Protein AF-A0A945I365-F1 (afdb_monomer)

Nearest PDB structures (foldseek):
  6ssy-assembly2_B  TM=8.162E-01  e=2.177E-03  Escherichia coli K-12
  5me4-assembly1_A  TM=5.485E-01  e=1.361E-02  Stutzerimonas stutzeri
  6ght-assembly1_A  TM=5.452E-01  e=3.401E-02  Stutzerimonas stutzeri
  6kmu-assembly1_A  TM=4.279E-01  e=5.675E-01  Mus musculus
  3r5j-assembly1_A  TM=4.752E-01  e=9.580E-01  Homo sapiens

Structure (mmCIF, N/CA/C/O backbone):
data_AF-A0A945I365-F1
#
_entry.id   AF-A0A945I365-F1
#
loop_
_atom_site.group_PDB
_atom_site.id
_atom_site.type_symbol
_atom_site.label_atom_id
_atom_site.label_alt_id
_atom_site.label_comp_id
_atom_site.label_asym_id
_atom_site.label_entity_id
_atom_site.label_seq_id
_atom_site.pdbx_PDB_ins_code
_atom_site.Cartn_x
_atom_site.Cartn_y
_atom_site.Cartn_z
_atom_site.occupancy
_atom_site.B_iso_or_equiv
_atom_site.auth_seq_id
_atom_site.auth_comp_id
_atom_site.auth_asym_id
_atom_site.auth_atom_id
_atom_site.pdbx_PDB_model_num
ATOM 1 N N . MET A 1 1 ? 28.090 -5.995 -25.256 1.00 60.69 1 MET A N 1
ATOM 2 C CA . MET A 1 1 ? 27.208 -5.216 -24.363 1.00 60.69 1 MET A CA 1
ATOM 3 C C . MET A 1 1 ? 25.932 -6.023 -24.204 1.00 60.69 1 MET A C 1
ATOM 5 O O . MET A 1 1 ? 25.310 -6.316 -25.219 1.00 60.69 1 MET A O 1
ATOM 9 N N . VAL A 1 2 ? 25.611 -6.494 -22.998 1.00 71.69 2 VAL A N 1
ATOM 10 C CA . VAL A 1 2 ? 24.344 -7.204 -22.760 1.00 71.69 2 VAL A CA 1
ATOM 11 C C . VAL A 1 2 ? 23.233 -6.158 -22.825 1.00 71.69 2 VAL A C 1
ATOM 13 O O . VAL A 1 2 ? 23.337 -5.110 -22.190 1.00 71.69 2 VAL A O 1
ATOM 16 N N . ARG A 1 3 ? 22.219 -6.386 -23.663 1.00 84.31 3 ARG A N 1
ATOM 17 C CA . ARG A 1 3 ? 21.074 -5.480 -23.790 1.00 84.31 3 ARG A CA 1
ATOM 18 C C . ARG A 1 3 ? 20.244 -5.587 -22.511 1.00 84.31 3 ARG A C 1
ATOM 20 O O . ARG A 1 3 ? 19.659 -6.640 -22.281 1.00 84.31 3 ARG A O 1
ATOM 27 N N . LYS A 1 4 ? 20.201 -4.518 -21.713 1.00 92.69 4 LYS A N 1
ATOM 28 C CA . LYS A 1 4 ? 19.318 -4.440 -20.545 1.00 92.69 4 LYS A CA 1
ATOM 29 C C . LYS A 1 4 ? 17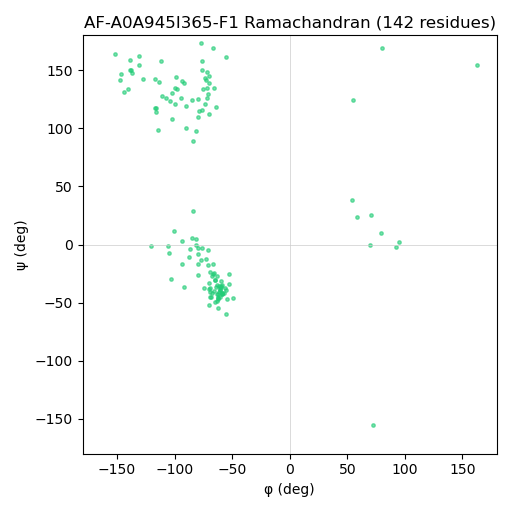.863 -4.237 -20.993 1.00 92.69 4 LYS A C 1
ATOM 31 O O . LYS A 1 4 ? 17.615 -3.559 -21.995 1.00 92.69 4 LYS A O 1
ATOM 36 N N . LEU A 1 5 ? 16.915 -4.849 -20.290 1.00 96.62 5 LEU A N 1
ATOM 37 C CA . LEU A 1 5 ? 15.480 -4.673 -20.510 1.00 96.62 5 LEU A CA 1
ATOM 38 C C . LEU A 1 5 ? 14.977 -3.506 -19.638 1.00 96.62 5 LEU A C 1
ATOM 40 O O . LEU A 1 5 ? 15.078 -3.605 -18.414 1.00 96.62 5 LEU A O 1
ATOM 44 N N . PRO A 1 6 ? 14.434 -2.424 -20.225 1.00 96.62 6 PRO A N 1
ATOM 45 C CA . PRO A 1 6 ? 13.868 -1.330 -19.445 1.00 96.62 6 PRO A CA 1
ATOM 46 C C . PRO A 1 6 ? 12.572 -1.760 -18.753 1.00 96.62 6 PRO A C 1
ATOM 48 O O . PRO A 1 6 ? 11.732 -2.426 -19.363 1.00 96.62 6 PRO A O 1
ATOM 51 N N . ILE A 1 7 ? 12.400 -1.347 -17.499 1.00 95.81 7 ILE A N 1
ATOM 52 C CA . ILE A 1 7 ? 11.188 -1.573 -16.710 1.00 95.81 7 ILE A CA 1
ATOM 53 C C . ILE A 1 7 ? 10.899 -0.362 -15.809 1.00 95.81 7 ILE A C 1
ATOM 55 O O . ILE A 1 7 ? 11.773 0.158 -15.112 1.00 95.81 7 ILE A O 1
ATOM 59 N N . ARG A 1 8 ? 9.653 0.109 -15.826 1.00 95.50 8 ARG A N 1
ATOM 60 C CA . ARG A 1 8 ? 9.165 1.239 -15.028 1.00 95.50 8 ARG A CA 1
ATOM 61 C C . ARG A 1 8 ? 8.422 0.702 -13.815 1.00 95.50 8 ARG A C 1
ATOM 63 O O . ARG A 1 8 ? 7.427 -0.009 -13.970 1.00 95.50 8 ARG A O 1
ATOM 70 N N . LEU A 1 9 ? 8.878 1.058 -12.621 1.00 92.69 9 LEU A N 1
ATOM 71 C CA . LEU A 1 9 ? 8.243 0.673 -11.367 1.00 92.69 9 LEU A CA 1
ATOM 72 C C . LEU A 1 9 ? 7.656 1.878 -10.638 1.00 92.69 9 LEU A C 1
ATOM 74 O O . LEU A 1 9 ? 8.287 2.930 -10.568 1.00 92.69 9 LEU A O 1
ATOM 78 N N . ALA A 1 10 ? 6.475 1.712 -10.041 1.00 90.88 10 ALA A N 1
ATOM 79 C CA . ALA A 1 10 ? 5.943 2.683 -9.086 1.00 90.88 10 ALA A CA 1
A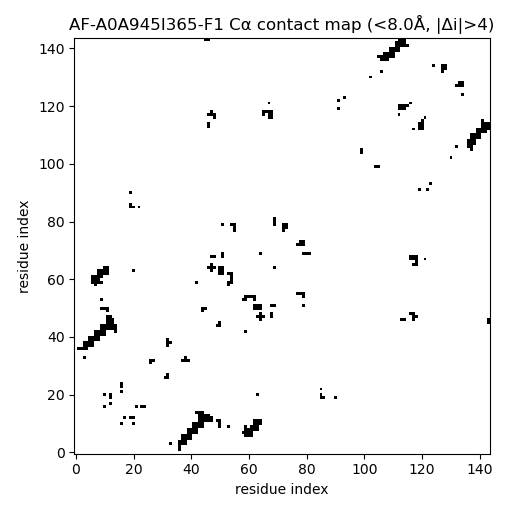TOM 80 C C . ALA A 1 10 ? 6.160 2.248 -7.629 1.00 90.88 10 ALA A C 1
ATOM 82 O O . ALA A 1 10 ? 5.868 1.104 -7.265 1.00 90.88 10 ALA A O 1
ATOM 83 N N . ALA A 1 11 ? 6.620 3.187 -6.797 1.00 84.12 11 ALA A N 1
ATOM 84 C CA . ALA A 1 11 ? 6.780 3.018 -5.353 1.00 84.12 11 ALA A CA 1
ATOM 85 C C . ALA A 1 11 ? 5.627 3.706 -4.606 1.00 84.12 11 ALA A C 1
ATOM 87 O O . ALA A 1 11 ? 5.568 4.937 -4.544 1.00 84.12 11 ALA A O 1
ATOM 88 N N . GLY A 1 12 ? 4.717 2.906 -4.038 1.00 74.56 12 GLY A N 1
ATOM 89 C CA . GLY A 1 12 ? 3.545 3.387 -3.293 1.00 74.56 12 GLY A CA 1
ATOM 90 C C . GLY A 1 12 ? 3.872 4.113 -1.985 1.00 74.56 12 GLY A C 1
ATOM 91 O O . GLY A 1 12 ? 3.031 4.832 -1.456 1.00 74.56 12 GLY A O 1
ATOM 92 N N . SER A 1 13 ? 5.088 3.965 -1.460 1.00 70.62 13 SER A N 1
ATOM 93 C CA . SER A 1 13 ? 5.567 4.688 -0.277 1.00 70.62 13 SER A CA 1
ATOM 94 C C . SER A 1 13 ? 6.069 6.109 -0.571 1.00 70.62 13 SER A C 1
ATOM 96 O O . SER A 1 13 ? 6.677 6.736 0.297 1.00 70.62 13 SER A O 1
ATOM 98 N N . GLY A 1 14 ? 5.943 6.592 -1.810 1.00 68.69 14 GLY A N 1
ATOM 99 C CA . GLY A 1 14 ? 6.584 7.831 -2.243 1.00 68.69 14 GLY A CA 1
ATOM 100 C C . GLY A 1 14 ? 8.111 7.697 -2.414 1.00 68.69 14 GLY A C 1
ATOM 101 O O . GLY A 1 14 ? 8.609 6.602 -2.679 1.00 68.69 14 GLY A O 1
ATOM 102 N N . PRO A 1 15 ? 8.879 8.799 -2.302 1.00 63.22 15 PRO A N 1
ATOM 103 C CA . PRO A 1 15 ? 10.254 8.881 -2.811 1.00 63.22 15 PRO A CA 1
ATOM 104 C C . PRO A 1 15 ? 11.308 8.098 -2.017 1.00 63.22 15 PRO A C 1
ATOM 106 O O . PRO A 1 15 ? 12.432 7.968 -2.493 1.00 63.22 15 PRO A O 1
ATOM 109 N N . THR A 1 16 ? 10.998 7.609 -0.815 1.00 54.53 16 THR A N 1
ATOM 110 C CA . THR A 1 16 ? 12.020 7.080 0.107 1.00 54.53 16 THR A CA 1
ATOM 111 C C . THR A 1 16 ? 12.066 5.562 0.242 1.00 54.53 16 THR A C 1
ATOM 113 O O . THR A 1 16 ? 12.945 5.091 0.953 1.00 54.53 16 THR A O 1
ATOM 116 N N . PHE A 1 17 ? 11.190 4.809 -0.436 1.00 63.59 17 PHE A N 1
ATOM 117 C CA . PHE A 1 17 ? 10.901 3.395 -0.136 1.00 63.59 17 PHE A CA 1
ATOM 118 C C . PHE A 1 17 ? 10.468 3.179 1.329 1.00 63.59 17 PHE A C 1
ATOM 120 O O . PHE A 1 17 ? 11.138 3.574 2.283 1.00 63.59 17 PHE A O 1
ATOM 127 N N . GLY A 1 18 ? 9.305 2.570 1.544 1.00 68.44 18 GLY A N 1
ATOM 128 C CA . GLY A 1 18 ? 8.826 2.245 2.886 1.00 68.44 18 GLY A CA 1
ATOM 129 C C . GLY A 1 18 ? 9.527 1.012 3.460 1.00 68.44 18 GLY A C 1
ATOM 130 O O . GLY A 1 18 ? 10.225 0.289 2.753 1.00 68.44 18 GLY A O 1
ATOM 131 N N . VAL A 1 19 ? 9.262 0.702 4.736 1.00 69.25 19 VAL A N 1
ATOM 132 C CA . VAL A 1 19 ? 9.605 -0.614 5.333 1.00 69.25 19 VAL A CA 1
ATOM 133 C C . VAL A 1 19 ? 9.054 -1.765 4.479 1.00 69.25 19 VAL A C 1
ATOM 135 O O . VAL A 1 19 ? 9.682 -2.808 4.322 1.00 69.25 19 VAL A O 1
ATOM 138 N N . ASP A 1 20 ? 7.899 -1.519 3.882 1.00 73.19 20 ASP A N 1
ATOM 139 C CA . ASP A 1 20 ? 7.168 -2.390 2.975 1.00 73.19 20 ASP A CA 1
ATOM 140 C C . ASP A 1 20 ? 7.878 -2.640 1.625 1.00 73.19 20 ASP A C 1
ATOM 142 O O . ASP A 1 20 ? 7.709 -3.699 1.020 1.00 73.19 20 ASP A O 1
ATOM 146 N N . ASP A 1 21 ? 8.735 -1.714 1.186 1.00 78.69 21 ASP A N 1
ATOM 147 C CA . ASP A 1 21 ? 9.480 -1.778 -0.077 1.00 78.69 21 ASP A CA 1
ATOM 148 C C . ASP A 1 21 ? 10.935 -2.234 0.111 1.00 78.69 21 ASP A C 1
ATOM 150 O O . ASP A 1 21 ? 11.750 -2.139 -0.810 1.00 78.69 21 ASP A O 1
ATOM 154 N N . LEU A 1 22 ? 11.299 -2.734 1.297 1.00 82.19 22 LEU A N 1
ATOM 155 C CA . LEU A 1 22 ? 12.698 -2.971 1.658 1.00 82.19 22 LEU A CA 1
ATOM 156 C C . LEU A 1 22 ? 13.431 -3.888 0.670 1.00 82.19 22 LEU A C 1
ATOM 158 O O . LEU A 1 22 ? 14.598 -3.647 0.372 1.00 82.19 22 LEU A O 1
ATOM 162 N N . ALA A 1 23 ? 12.770 -4.913 0.124 1.00 86.19 23 ALA A N 1
ATOM 163 C CA . ALA A 1 23 ? 13.403 -5.783 -0.869 1.00 86.19 23 ALA A CA 1
ATOM 164 C C . ALA A 1 23 ? 13.632 -5.076 -2.222 1.00 86.19 23 ALA A C 1
ATOM 166 O O . ALA A 1 23 ? 14.659 -5.309 -2.854 1.00 86.19 23 ALA A O 1
ATOM 167 N N . CYS A 1 24 ? 12.753 -4.154 -2.631 1.00 88.06 24 CYS A N 1
ATOM 168 C CA . CYS A 1 24 ? 12.951 -3.314 -3.818 1.00 88.06 24 CYS A CA 1
ATOM 169 C C . CYS A 1 24 ? 14.082 -2.299 -3.605 1.00 88.06 24 CYS A C 1
ATOM 171 O O . CYS A 1 24 ? 14.920 -2.099 -4.490 1.00 88.06 24 CYS A O 1
ATOM 173 N N . ALA A 1 25 ? 14.143 -1.700 -2.414 1.00 87.62 25 ALA A N 1
ATOM 174 C CA . ALA A 1 25 ? 15.228 -0.810 -2.021 1.00 87.62 25 ALA A CA 1
ATOM 175 C C . ALA A 1 25 ? 16.573 -1.553 -1.997 1.00 87.62 25 ALA A C 1
ATOM 177 O O . ALA A 1 25 ? 17.549 -1.079 -2.576 1.00 87.62 25 ALA A O 1
ATOM 178 N N . ALA A 1 26 ? 16.615 -2.749 -1.402 1.00 90.00 26 ALA A N 1
ATOM 179 C CA . ALA A 1 26 ? 17.807 -3.590 -1.356 1.00 90.00 26 ALA A CA 1
ATOM 180 C C . ALA A 1 26 ? 18.264 -4.015 -2.757 1.00 90.00 26 ALA A C 1
ATOM 182 O O . ALA A 1 26 ? 19.438 -3.855 -3.069 1.00 90.00 26 ALA A O 1
ATOM 183 N N . ALA A 1 27 ? 17.355 -4.478 -3.622 1.00 92.06 27 ALA A N 1
ATOM 184 C CA . ALA A 1 27 ? 17.685 -4.844 -5.001 1.00 92.06 27 ALA A CA 1
ATOM 185 C C . ALA A 1 27 ? 18.256 -3.659 -5.798 1.00 92.06 27 ALA A C 1
ATOM 187 O O . ALA A 1 27 ? 19.189 -3.828 -6.581 1.00 92.06 27 ALA A O 1
ATOM 188 N N . THR A 1 28 ? 17.739 -2.451 -5.550 1.00 90.75 28 THR A N 1
ATOM 189 C CA . THR A 1 28 ? 18.247 -1.212 -6.156 1.00 90.75 28 THR A CA 1
ATOM 190 C C . THR A 1 28 ? 19.633 -0.854 -5.624 1.00 90.75 28 THR A C 1
ATOM 192 O O . THR A 1 28 ? 20.523 -0.531 -6.402 1.00 90.75 28 THR A O 1
ATOM 195 N N . HIS A 1 29 ? 19.842 -0.942 -4.310 1.00 92.06 29 HIS A N 1
ATOM 196 C CA . HIS A 1 29 ? 21.112 -0.595 -3.674 1.00 92.06 29 HIS A CA 1
ATOM 197 C C . HIS A 1 29 ? 22.239 -1.592 -3.984 1.00 92.06 29 HIS A C 1
ATOM 199 O O . HIS A 1 29 ? 23.384 -1.190 -4.162 1.00 92.06 29 HIS A O 1
ATOM 205 N N . LEU A 1 30 ? 21.917 -2.885 -4.038 1.00 96.06 30 LEU A N 1
ATOM 206 C CA . LEU A 1 30 ? 22.882 -3.971 -4.222 1.00 96.06 30 LEU A CA 1
ATOM 207 C C . LEU A 1 30 ? 23.181 -4.278 -5.696 1.00 96.06 30 LEU A C 1
ATOM 209 O O . LEU A 1 30 ? 24.029 -5.121 -5.963 1.00 96.06 30 LEU A O 1
ATOM 213 N N . GLY A 1 31 ? 22.502 -3.622 -6.643 1.00 95.69 31 GLY A N 1
ATOM 214 C CA . GLY A 1 31 ? 22.703 -3.846 -8.079 1.00 95.69 31 GLY A CA 1
ATOM 215 C C . GLY A 1 31 ? 22.008 -5.092 -8.639 1.00 95.69 31 GLY A C 1
ATOM 216 O O . GLY A 1 31 ? 22.216 -5.424 -9.802 1.00 95.69 31 GLY A O 1
ATOM 217 N N . CYS A 1 32 ? 21.130 -5.746 -7.868 1.00 96.38 32 CYS A N 1
ATOM 218 C CA . CYS A 1 32 ? 20.486 -7.000 -8.272 1.00 96.38 32 CYS A CA 1
ATOM 219 C C . CYS A 1 32 ? 19.666 -6.869 -9.565 1.00 96.38 32 CYS A C 1
ATOM 221 O O . CYS A 1 32 ? 19.570 -7.819 -10.332 1.00 96.38 32 CYS A O 1
ATOM 223 N N . TRP A 1 33 ? 19.082 -5.697 -9.835 1.00 94.88 33 TRP A N 1
ATOM 224 C CA . TRP A 1 33 ? 18.390 -5.459 -11.105 1.00 94.88 33 TRP A CA 1
ATOM 225 C C . TRP A 1 33 ? 19.341 -5.553 -12.297 1.00 94.88 33 TRP A C 1
ATOM 227 O O . TRP A 1 33 ? 19.003 -6.158 -13.310 1.00 94.88 33 TRP A O 1
ATOM 237 N N . GLU A 1 34 ? 20.538 -4.980 -12.170 1.00 94.75 34 GLU A N 1
ATOM 238 C CA . GLU A 1 34 ? 21.528 -4.988 -13.242 1.00 94.75 34 GLU A CA 1
ATOM 239 C C . GLU A 1 34 ? 22.096 -6.384 -13.487 1.00 94.75 34 GLU A C 1
ATOM 241 O O . GLU A 1 34 ? 22.298 -6.748 -14.648 1.00 94.75 34 GLU A O 1
ATOM 246 N N . ASP A 1 35 ? 22.299 -7.160 -12.418 1.00 96.19 35 ASP A N 1
ATOM 247 C CA . ASP A 1 35 ? 22.740 -8.559 -12.484 1.00 96.19 35 ASP A CA 1
ATOM 248 C C . ASP A 1 35 ? 21.746 -9.431 -13.269 1.00 96.19 35 ASP A C 1
ATOM 250 O O . ASP A 1 35 ? 22.150 -10.300 -14.042 1.00 96.19 35 ASP A O 1
ATOM 254 N N . GLU A 1 36 ? 20.448 -9.137 -13.151 1.00 95.50 36 GLU A N 1
ATOM 255 C CA . GLU A 1 36 ? 19.364 -9.778 -13.911 1.00 95.50 36 GLU A CA 1
ATOM 256 C C . GLU A 1 36 ? 19.131 -9.139 -15.297 1.00 95.50 36 GLU A C 1
ATOM 258 O O . GLU A 1 36 ? 18.193 -9.489 -16.018 1.00 95.50 36 GLU A O 1
ATOM 263 N N . GLY A 1 37 ? 19.973 -8.185 -15.706 1.00 96.62 37 GLY A N 1
ATOM 264 C CA . GLY A 1 37 ? 19.869 -7.512 -17.000 1.00 96.62 37 GLY A CA 1
ATOM 265 C C . GLY A 1 37 ? 18.677 -6.557 -17.115 1.00 96.62 37 GLY A C 1
ATOM 266 O O . GLY A 1 37 ? 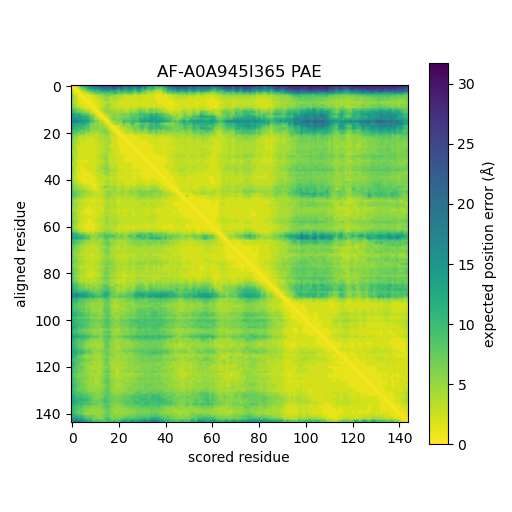18.208 -6.303 -18.226 1.00 96.62 37 GLY A O 1
ATOM 267 N N . LEU A 1 38 ? 18.184 -6.015 -16.003 1.00 96.31 38 LEU A N 1
ATOM 268 C CA . LEU A 1 38 ? 17.094 -5.042 -15.952 1.00 96.31 38 LEU A CA 1
ATOM 269 C C . LEU A 1 38 ? 17.633 -3.611 -15.807 1.00 96.31 38 LEU A C 1
ATOM 271 O O . LEU A 1 38 ? 18.634 -3.360 -15.136 1.00 96.31 38 LEU A O 1
ATOM 275 N N . ASP A 1 39 ? 16.950 -2.667 -16.448 1.00 95.81 39 ASP A N 1
ATOM 276 C CA . ASP A 1 39 ? 17.163 -1.226 -16.308 1.00 95.81 39 ASP A CA 1
ATOM 277 C C . ASP A 1 39 ? 15.910 -0.603 -15.679 1.00 95.81 39 ASP A C 1
ATOM 279 O O . ASP A 1 39 ? 14.883 -0.418 -16.337 1.00 95.81 39 ASP A O 1
ATOM 283 N N . VAL A 1 40 ? 15.968 -0.386 -14.365 1.00 94.94 40 VAL A N 1
ATOM 284 C CA . VAL A 1 40 ? 14.814 -0.014 -13.542 1.00 94.94 40 VAL A CA 1
ATOM 285 C C . VAL A 1 40 ? 14.718 1.500 -13.390 1.00 94.94 40 VAL A C 1
ATOM 287 O O . VAL A 1 40 ? 15.631 2.142 -12.876 1.00 94.94 40 VAL A O 1
ATOM 290 N N . THR A 1 41 ? 13.558 2.063 -13.729 1.00 94.31 41 THR A N 1
ATOM 291 C CA . THR A 1 41 ? 13.201 3.451 -13.399 1.00 94.31 41 THR A CA 1
ATOM 292 C C . THR A 1 41 ? 12.085 3.482 -12.361 1.00 94.31 41 THR A C 1
ATOM 294 O O . THR A 1 41 ? 11.034 2.879 -12.570 1.00 94.31 41 THR A O 1
ATOM 297 N N . TRP A 1 42 ? 12.283 4.222 -11.269 1.00 91.00 42 TRP A N 1
ATOM 298 C CA . TRP A 1 42 ? 11.293 4.371 -10.200 1.00 91.00 42 TRP A CA 1
ATOM 299 C C . TRP A 1 42 ? 10.476 5.658 -10.339 1.00 91.00 42 TRP A C 1
ATOM 301 O O . TRP A 1 42 ? 11.027 6.740 -10.527 1.00 91.00 42 TRP A O 1
ATOM 311 N N . THR A 1 43 ? 9.158 5.543 -10.195 1.00 91.25 43 THR A N 1
ATOM 312 C CA . THR A 1 43 ? 8.206 6.659 -10.136 1.00 91.25 43 THR A CA 1
ATOM 313 C C . THR A 1 43 ? 7.535 6.680 -8.759 1.00 91.25 43 THR A C 1
ATOM 315 O O . THR A 1 43 ? 6.861 5.713 -8.395 1.00 91.25 43 THR A O 1
ATOM 318 N N . PRO A 1 44 ? 7.705 7.741 -7.955 1.00 87.12 44 PRO A N 1
ATOM 319 C CA . PRO A 1 44 ? 7.026 7.845 -6.670 1.00 87.12 44 PRO A CA 1
ATOM 320 C C . PRO A 1 44 ? 5.536 8.125 -6.883 1.00 87.12 44 PRO A C 1
ATOM 322 O O . PRO A 1 44 ? 5.168 8.997 -7.670 1.00 87.12 44 PRO A O 1
ATOM 325 N N . VAL A 1 45 ? 4.680 7.414 -6.152 1.00 86.00 45 VAL A N 1
ATOM 326 C CA . VAL A 1 45 ? 3.222 7.601 -6.179 1.00 86.00 45 VAL A CA 1
ATOM 327 C C . VAL A 1 45 ? 2.656 7.553 -4.753 1.00 86.00 45 VAL A C 1
ATOM 329 O O . VAL A 1 45 ? 3.205 6.843 -3.908 1.00 86.00 45 VAL A O 1
ATOM 332 N N . PRO A 1 46 ? 1.583 8.306 -4.449 1.00 80.38 46 PRO A N 1
ATOM 333 C CA . PRO A 1 46 ? 1.011 8.351 -3.107 1.00 80.38 46 PRO A CA 1
ATOM 334 C C . PRO A 1 46 ? 0.094 7.144 -2.858 1.00 80.38 46 PRO A C 1
ATOM 336 O O . PRO A 1 46 ? -1.074 7.123 -3.243 1.00 80.38 46 PRO A O 1
ATOM 339 N N . GLY A 1 47 ? 0.625 6.119 -2.197 1.00 79.25 47 GLY A N 1
ATOM 340 C CA . GLY A 1 47 ? -0.138 4.960 -1.747 1.00 79.25 47 GLY A CA 1
ATOM 341 C C . GLY A 1 47 ? -0.412 3.907 -2.826 1.00 79.25 47 GLY A C 1
ATOM 342 O O . GLY A 1 47 ? -0.204 4.090 -4.026 1.00 79.25 47 GLY A O 1
ATOM 343 N N . GLY A 1 48 ? -0.909 2.750 -2.376 1.00 81.19 48 GLY A N 1
ATOM 344 C CA . GLY A 1 48 ? -1.106 1.576 -3.234 1.00 81.19 48 GLY A CA 1
ATOM 345 C C . GLY A 1 48 ? -2.225 1.708 -4.275 1.00 81.19 48 GLY A C 1
ATOM 346 O O . GLY A 1 48 ? -2.184 1.013 -5.286 1.00 81.19 48 GLY A O 1
ATOM 347 N N . VAL A 1 49 ? -3.216 2.583 -4.059 1.00 85.44 49 VAL A N 1
ATOM 348 C CA . VAL A 1 49 ? -4.298 2.814 -5.036 1.00 85.44 49 VAL A CA 1
ATOM 349 C C . VAL A 1 49 ? -3.754 3.546 -6.263 1.00 85.44 49 VAL A C 1
ATOM 351 O O . VAL A 1 49 ? -3.897 3.039 -7.374 1.00 85.44 49 VAL A O 1
ATOM 354 N N . ALA A 1 50 ? -3.056 4.669 -6.059 1.00 88.19 50 ALA A N 1
ATOM 355 C CA . ALA A 1 50 ? -2.418 5.422 -7.139 1.00 88.19 50 ALA A CA 1
ATOM 356 C C . ALA A 1 50 ? -1.371 4.575 -7.881 1.00 88.19 50 ALA A C 1
ATOM 358 O O .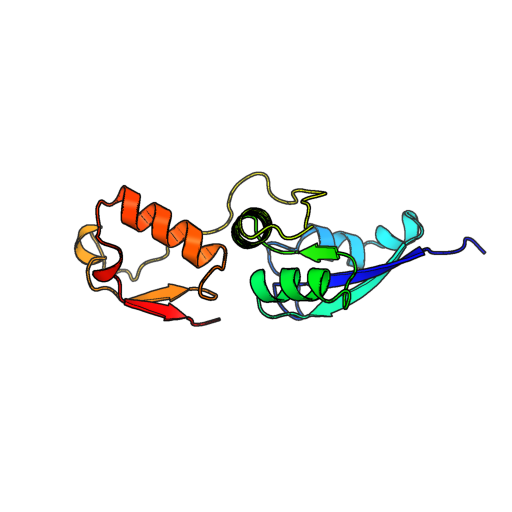 ALA A 1 50 ? -1.277 4.618 -9.105 1.00 88.19 50 ALA A O 1
ATOM 359 N N . ALA A 1 51 ? -0.633 3.732 -7.153 1.00 88.25 51 ALA A N 1
ATOM 360 C CA . ALA A 1 51 ? 0.325 2.801 -7.740 1.00 88.25 51 ALA A CA 1
ATOM 361 C C . ALA A 1 51 ? -0.317 1.796 -8.707 1.00 88.25 51 ALA A C 1
ATOM 363 O O . ALA A 1 51 ? 0.256 1.484 -9.751 1.00 88.25 51 ALA A O 1
ATOM 364 N N . MET A 1 52 ? -1.508 1.289 -8.390 1.00 89.00 52 MET A N 1
ATOM 365 C CA . MET A 1 52 ? -2.241 0.386 -9.282 1.00 89.00 52 MET A CA 1
ATOM 366 C C . MET A 1 52 ? -2.869 1.123 -10.465 1.00 89.00 52 MET A C 1
ATOM 368 O O . MET A 1 52 ? -2.837 0.609 -11.581 1.00 89.00 52 MET A O 1
ATOM 372 N N . GLN A 1 53 ? -3.382 2.337 -10.250 1.00 91.06 53 GLN A N 1
ATOM 373 C CA . GLN A 1 53 ? -3.881 3.187 -11.337 1.00 91.06 53 GLN A CA 1
ATOM 374 C C . GLN A 1 53 ? -2.784 3.473 -12.365 1.00 91.06 53 GLN A C 1
ATOM 376 O O . GLN A 1 53 ? -3.020 3.313 -13.556 1.00 91.06 53 GLN A O 1
ATOM 381 N N . ALA A 1 54 ? -1.557 3.753 -11.918 1.00 93.12 54 ALA A N 1
ATOM 382 C CA . ALA A 1 54 ? -0.420 3.968 -12.809 1.00 93.12 54 ALA A CA 1
ATOM 383 C C . ALA A 1 54 ? -0.118 2.752 -13.718 1.00 93.12 54 ALA A C 1
ATOM 385 O O . ALA A 1 54 ? 0.256 2.918 -14.880 1.00 93.12 54 ALA A O 1
ATOM 38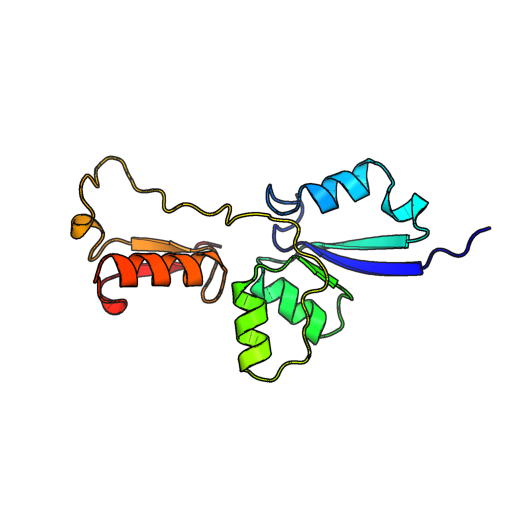6 N N . VAL A 1 55 ? -0.318 1.524 -13.220 1.00 93.94 55 VAL A N 1
ATOM 387 C CA . VAL A 1 55 ? -0.195 0.300 -14.039 1.00 93.94 55 VAL A CA 1
ATOM 388 C C . VAL A 1 55 ? -1.323 0.222 -15.069 1.00 93.94 55 VAL A C 1
ATOM 390 O O . VAL A 1 55 ? -1.070 -0.058 -16.238 1.00 93.94 55 VAL A O 1
ATOM 393 N N . LEU A 1 56 ? -2.565 0.489 -14.658 1.00 93.94 56 LEU A N 1
ATOM 394 C CA . LEU A 1 56 ? -3.733 0.464 -15.549 1.00 93.94 56 LEU A CA 1
ATOM 395 C C . LEU A 1 56 ? -3.656 1.523 -16.654 1.00 93.94 56 LEU A C 1
ATOM 397 O O . LEU A 1 56 ? -4.027 1.262 -17.796 1.00 93.94 56 LEU A O 1
ATOM 401 N N . GLU A 1 57 ? -3.115 2.692 -16.331 1.00 95.31 57 GLU A N 1
ATOM 402 C CA . GLU A 1 57 ? -2.857 3.792 -17.263 1.00 95.31 57 GLU A CA 1
ATOM 403 C C . GLU A 1 57 ? -1.626 3.550 -18.148 1.00 95.31 57 GLU A C 1
ATOM 405 O O . GLU A 1 57 ? -1.319 4.367 -19.018 1.00 95.31 57 GLU A O 1
ATOM 410 N N . ASN A 1 58 ? -0.912 2.435 -17.945 1.00 94.94 58 ASN A N 1
ATOM 411 C CA . ASN A 1 58 ? 0.321 2.081 -18.647 1.00 94.94 58 ASN A CA 1
ATOM 412 C C . ASN A 1 58 ? 1.445 3.133 -18.483 1.00 94.94 58 ASN A C 1
ATOM 414 O O . ASN A 1 58 ? 2.356 3.234 -19.316 1.00 94.94 58 ASN A O 1
ATOM 418 N N . SER A 1 59 ? 1.402 3.930 -17.409 1.00 95.38 59 SER A N 1
ATOM 419 C CA . SER A 1 59 ? 2.448 4.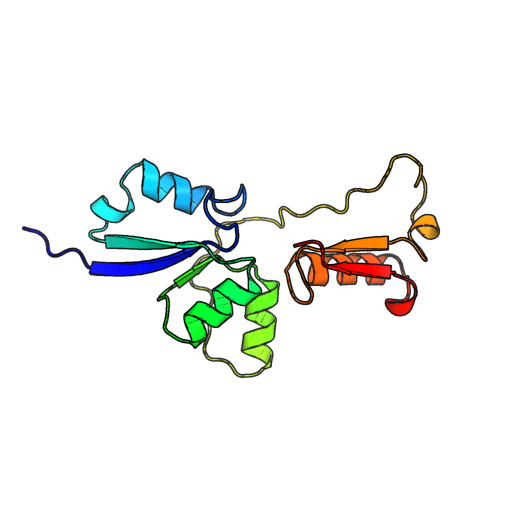906 -17.070 1.00 95.38 59 SER A CA 1
ATOM 420 C C . SER A 1 59 ? 3.647 4.241 -16.385 1.00 95.38 59 SER A C 1
ATOM 422 O O . SER A 1 59 ? 4.782 4.690 -16.566 1.00 95.38 59 SER A O 1
ATOM 424 N N . VAL A 1 60 ? 3.418 3.104 -15.723 1.00 95.50 60 VAL A N 1
ATOM 425 C CA . VAL A 1 60 ? 4.441 2.167 -15.236 1.00 95.50 60 VAL A CA 1
ATOM 426 C C . VAL A 1 60 ? 4.097 0.732 -15.642 1.00 95.50 60 VAL A C 1
ATOM 428 O O . VAL A 1 60 ? 2.954 0.436 -15.979 1.00 95.50 60 VAL A O 1
ATOM 431 N N . ASP A 1 61 ? 5.081 -0.164 -15.603 1.00 94.94 61 ASP A N 1
ATOM 432 C CA . ASP A 1 61 ? 4.913 -1.571 -15.992 1.00 94.94 61 ASP A CA 1
ATOM 433 C C . ASP A 1 61 ? 4.539 -2.451 -14.791 1.00 94.94 61 ASP A C 1
ATOM 435 O O . ASP A 1 61 ? 3.758 -3.396 -14.907 1.00 94.94 61 ASP A O 1
ATOM 439 N N . VAL A 1 62 ? 5.100 -2.138 -13.620 1.00 92.94 62 VAL A N 1
ATOM 440 C CA . VAL A 1 62 ? 4.863 -2.842 -12.355 1.00 92.94 62 VAL A CA 1
ATOM 441 C C . VAL A 1 62 ? 4.723 -1.811 -11.244 1.00 92.94 62 VAL A C 1
ATOM 443 O O . VAL A 1 62 ? 5.325 -0.741 -11.286 1.00 92.94 62 VAL A O 1
ATOM 446 N N . SER A 1 63 ? 3.950 -2.118 -10.212 1.00 89.31 63 SER A N 1
ATOM 447 C CA . SER A 1 63 ? 3.919 -1.280 -9.024 1.00 89.31 63 SER A CA 1
ATOM 448 C C . SER A 1 63 ? 3.900 -2.095 -7.748 1.00 89.31 63 SER A C 1
ATOM 450 O O . SER A 1 63 ? 3.377 -3.212 -7.700 1.00 89.31 63 SER A O 1
ATOM 452 N N . TYR A 1 64 ? 4.479 -1.514 -6.701 1.00 82.06 64 TYR A N 1
ATOM 453 C CA . TYR A 1 64 ? 4.213 -1.958 -5.348 1.00 82.06 64 TYR A CA 1
ATOM 454 C C . TYR A 1 64 ? 2.876 -1.363 -4.896 1.00 82.06 64 TYR A C 1
ATOM 456 O O . TYR A 1 64 ? 2.744 -0.156 -4.688 1.00 82.06 64 TYR A O 1
ATOM 464 N N . GLY A 1 65 ? 1.867 -2.219 -4.759 1.00 71.12 65 GLY A N 1
ATOM 465 C CA . GLY A 1 65 ? 0.571 -1.856 -4.204 1.00 71.12 65 GLY A CA 1
ATOM 466 C C . GLY A 1 65 ? 0.065 -2.980 -3.317 1.00 71.12 65 GLY A C 1
ATOM 467 O O . GLY A 1 65 ? 0.144 -4.153 -3.679 1.00 71.12 65 GLY A O 1
ATOM 468 N N . GLY A 1 66 ? -0.421 -2.624 -2.128 1.00 73.19 66 GLY A N 1
ATOM 469 C CA . GLY A 1 66 ? -0.920 -3.598 -1.160 1.00 73.19 66 GLY A CA 1
ATOM 470 C C . GLY A 1 66 ? -2.014 -4.511 -1.733 1.00 73.19 66 GLY A C 1
ATOM 471 O O . GLY A 1 66 ? -2.682 -4.189 -2.717 1.00 73.19 66 GLY A O 1
ATOM 472 N N . LEU A 1 67 ? -2.243 -5.648 -1.070 1.00 81.56 67 LEU A N 1
ATOM 473 C CA . LEU A 1 67 ? -3.209 -6.668 -1.501 1.00 81.56 67 LEU A CA 1
ATOM 474 C C . LEU A 1 67 ? -4.635 -6.114 -1.707 1.00 81.56 67 LEU A C 1
ATOM 476 O O . LEU A 1 67 ? -5.315 -6.508 -2.651 1.00 81.56 67 LEU A O 1
ATOM 480 N N . GLY A 1 68 ? -5.078 -5.198 -0.837 1.00 81.50 68 GLY A N 1
ATOM 481 C CA . GLY A 1 68 ? -6.425 -4.611 -0.868 1.00 81.50 68 GLY A CA 1
ATOM 482 C C . GLY A 1 68 ? -6.784 -3.962 -2.215 1.00 81.50 68 GLY A C 1
ATOM 483 O O . GLY A 1 68 ? -7.721 -4.434 -2.862 1.00 81.50 68 GLY A O 1
ATOM 484 N N . PRO A 1 69 ? -6.022 -2.949 -2.675 1.00 82.69 69 PRO A N 1
ATOM 485 C CA . PRO A 1 69 ? -6.207 -2.341 -3.992 1.00 82.69 69 PRO A CA 1
ATOM 486 C C . PRO A 1 69 ? -6.296 -3.351 -5.142 1.00 82.69 69 PRO A C 1
ATOM 488 O O . PRO A 1 69 ? -7.222 -3.274 -5.945 1.00 82.69 69 PRO A O 1
ATOM 491 N N . VAL A 1 70 ? -5.404 -4.349 -5.201 1.00 88.19 70 VAL A N 1
ATOM 492 C CA . VAL A 1 70 ? -5.424 -5.348 -6.286 1.00 88.19 70 VAL A CA 1
ATOM 493 C C . VAL A 1 70 ? -6.718 -6.159 -6.281 1.00 88.19 70 VAL A C 1
ATOM 495 O O . VAL A 1 70 ? -7.331 -6.341 -7.332 1.00 88.19 70 VAL A O 1
ATOM 498 N N . LEU A 1 71 ? -7.165 -6.628 -5.111 1.00 88.00 71 LEU A N 1
ATOM 499 C CA . LEU A 1 71 ? -8.429 -7.361 -4.995 1.00 88.00 71 LEU A CA 1
ATOM 500 C C . LEU A 1 71 ? -9.619 -6.503 -5.430 1.00 88.00 71 LEU A C 1
ATOM 502 O O . LEU A 1 71 ? -10.516 -7.010 -6.105 1.00 88.00 71 LEU A O 1
ATOM 506 N N . ARG A 1 72 ? -9.610 -5.210 -5.087 1.00 86.62 72 ARG A N 1
ATOM 507 C CA . ARG A 1 72 ? -10.645 -4.268 -5.514 1.00 86.62 72 ARG A CA 1
ATOM 508 C C . ARG A 1 72 ? -10.677 -4.124 -7.035 1.00 86.62 72 ARG A C 1
ATOM 510 O O . ARG A 1 72 ? -11.716 -4.394 -7.625 1.00 86.62 72 ARG A O 1
ATOM 517 N N . PHE A 1 73 ? -9.554 -3.784 -7.667 1.00 90.25 73 PHE A N 1
ATOM 518 C CA . PHE A 1 73 ? -9.479 -3.622 -9.124 1.00 90.25 73 PHE A CA 1
ATOM 519 C C . PHE A 1 73 ? -9.869 -4.906 -9.867 1.00 90.25 73 PHE A C 1
ATOM 521 O O . PHE A 1 73 ? -10.661 -4.866 -10.804 1.00 90.25 73 PHE A O 1
ATOM 528 N N . ARG A 1 74 ? -9.409 -6.077 -9.405 1.00 92.75 74 ARG A N 1
ATOM 529 C CA . ARG A 1 74 ? -9.841 -7.373 -9.959 1.00 92.75 74 ARG A CA 1
ATOM 530 C C . ARG A 1 74 ? -11.347 -7.586 -9.862 1.00 92.75 74 ARG A C 1
ATOM 532 O O . ARG A 1 74 ? -11.936 -8.111 -10.802 1.00 92.75 74 ARG A O 1
ATOM 539 N N . SER A 1 75 ? -11.951 -7.224 -8.730 1.00 92.69 75 SER A N 1
ATOM 540 C CA . SER A 1 75 ? -13.400 -7.328 -8.531 1.00 92.69 75 SER A CA 1
ATOM 541 C C . SER A 1 75 ? -14.175 -6.400 -9.463 1.00 92.69 75 SER A C 1
ATOM 543 O O . SER A 1 75 ? -15.290 -6.742 -9.848 1.00 92.69 75 SER A O 1
ATOM 545 N N . ASP A 1 76 ? -13.585 -5.264 -9.832 1.00 94.00 76 ASP A N 1
ATOM 546 C CA . ASP A 1 76 ? -14.152 -4.304 -10.782 1.00 94.00 76 ASP A CA 1
ATOM 547 C C . ASP A 1 76 ? -13.915 -4.731 -12.254 1.00 94.00 76 ASP A C 1
ATOM 549 O O . ASP A 1 76 ? -14.382 -4.072 -13.177 1.00 94.00 76 ASP A O 1
ATOM 553 N N . GLY A 1 77 ? -13.248 -5.871 -12.490 1.00 96.00 77 GLY A N 1
ATOM 554 C CA . GLY A 1 77 ? -13.005 -6.441 -13.821 1.00 96.00 77 GLY A CA 1
ATOM 555 C C . GLY A 1 77 ? -11.656 -6.072 -14.440 1.00 96.00 77 GLY A C 1
ATOM 556 O O . GLY A 1 77 ? -11.355 -6.511 -15.551 1.00 96.00 77 GLY A O 1
ATOM 557 N N . GLU A 1 78 ? -10.818 -5.324 -13.724 1.00 96.38 78 GLU A N 1
ATOM 558 C CA . GLU A 1 78 ? -9.563 -4.807 -14.261 1.00 96.38 78 GLU A CA 1
ATOM 559 C C . GLU A 1 78 ? -8.484 -5.897 -14.453 1.00 96.38 78 GLU A C 1
ATOM 561 O O . GLU A 1 78 ? -8.393 -6.868 -13.678 1.00 96.38 78 GLU A O 1
ATOM 566 N N . PRO A 1 79 ? -7.602 -5.752 -15.461 1.00 94.31 79 PRO A N 1
ATOM 567 C CA . PRO A 1 79 ? -6.651 -6.785 -15.876 1.00 94.31 79 PRO A CA 1
ATOM 568 C C . PRO A 1 79 ? -5.339 -6.814 -15.064 1.00 94.31 79 PRO A C 1
ATOM 570 O O . PRO A 1 79 ? -4.301 -7.235 -15.574 1.00 94.31 79 PRO A O 1
ATOM 573 N N . VAL A 1 80 ? -5.354 -6.407 -13.793 1.00 92.06 80 VAL A N 1
ATOM 574 C CA . VAL A 1 80 ? -4.164 -6.456 -12.918 1.00 92.06 80 VAL A CA 1
ATOM 575 C C . VAL A 1 80 ? -3.867 -7.874 -12.421 1.00 92.06 80 VAL A C 1
ATOM 577 O O . VAL A 1 80 ? -4.751 -8.726 -12.392 1.00 92.06 80 VAL A O 1
ATOM 580 N N . ARG A 1 81 ? -2.623 -8.166 -12.018 1.00 90.88 81 ARG A N 1
ATOM 581 C CA . ARG A 1 81 ? -2.221 -9.461 -11.432 1.00 90.88 81 ARG A CA 1
ATOM 582 C C . ARG A 1 81 ? -1.118 -9.273 -10.394 1.00 90.88 81 ARG A C 1
ATOM 584 O O . ARG A 1 81 ? -0.247 -8.431 -10.574 1.00 90.88 81 ARG A O 1
ATOM 591 N N . ILE A 1 82 ? -1.125 -10.103 -9.352 1.00 90.56 82 ILE A N 1
ATOM 592 C CA . ILE A 1 82 ? -0.008 -10.205 -8.401 1.00 90.56 82 ILE A CA 1
ATOM 593 C C . ILE A 1 82 ? 1.016 -11.180 -8.978 1.00 90.56 82 ILE A C 1
ATOM 595 O O . ILE A 1 82 ? 0.663 -12.319 -9.284 1.00 90.56 82 ILE A O 1
ATOM 599 N N . ILE A 1 83 ? 2.267 -10.741 -9.117 1.00 90.62 83 ILE A N 1
ATOM 600 C CA . ILE A 1 83 ? 3.370 -11.579 -9.617 1.00 90.62 83 ILE A CA 1
ATOM 601 C C . ILE A 1 83 ? 4.304 -12.060 -8.501 1.00 90.62 83 ILE A C 1
ATOM 603 O O . ILE A 1 83 ? 4.866 -13.145 -8.603 1.00 90.62 83 ILE A O 1
ATOM 607 N N . VAL A 1 84 ? 4.438 -11.284 -7.422 1.00 88.94 84 VAL A N 1
ATOM 608 C CA . VAL A 1 84 ? 5.304 -11.563 -6.269 1.00 88.94 84 VAL A CA 1
ATOM 609 C C . VAL A 1 84 ? 4.648 -11.000 -5.007 1.00 88.94 84 VAL A C 1
ATOM 611 O O . VAL A 1 84 ? 4.085 -9.909 -5.037 1.00 88.94 84 VAL A O 1
ATOM 614 N N . SER A 1 85 ? 4.752 -11.733 -3.893 1.00 84.69 85 SER A N 1
ATOM 615 C CA . SER A 1 85 ? 4.510 -11.195 -2.550 1.00 84.69 85 SER A CA 1
ATOM 616 C C . SER A 1 85 ? 5.845 -10.977 -1.849 1.00 84.69 85 SER A C 1
ATOM 618 O O . SER A 1 85 ? 6.614 -11.923 -1.685 1.00 84.69 85 SER A O 1
ATOM 620 N N . MET A 1 86 ? 6.107 -9.748 -1.407 1.00 80.31 86 MET A N 1
ATOM 621 C CA . MET A 1 86 ? 7.316 -9.393 -0.647 1.00 80.31 86 MET A CA 1
AT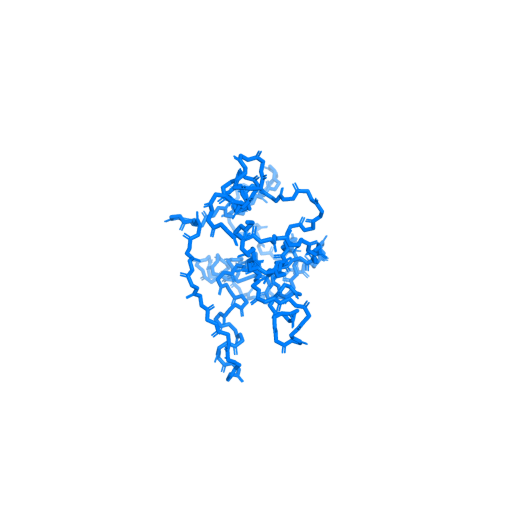OM 622 C C . MET A 1 86 ? 7.144 -9.598 0.865 1.00 80.31 86 MET A C 1
ATOM 624 O O . MET A 1 86 ? 8.118 -9.563 1.613 1.00 80.31 86 MET A O 1
ATOM 628 N N . ALA A 1 87 ? 5.913 -9.847 1.319 1.00 77.31 87 ALA A N 1
ATOM 629 C CA . ALA A 1 87 ? 5.577 -10.012 2.724 1.00 77.31 87 ALA A CA 1
ATOM 630 C C . ALA A 1 87 ? 5.049 -11.424 3.013 1.00 77.31 87 ALA A C 1
ATOM 632 O O . ALA A 1 87 ? 4.303 -12.011 2.225 1.00 77.31 87 ALA A O 1
ATOM 633 N N . ARG A 1 88 ? 5.430 -11.966 4.177 1.00 78.12 88 ARG A N 1
ATOM 634 C CA . ARG A 1 88 ? 4.929 -13.253 4.705 1.00 78.12 88 ARG A CA 1
ATOM 635 C C . ARG A 1 88 ? 3.737 -13.08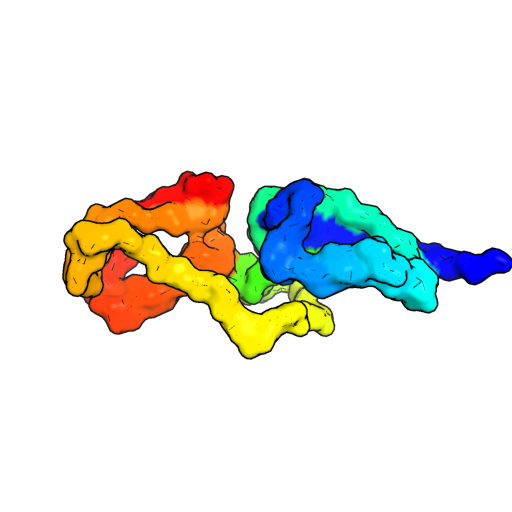6 5.649 1.00 78.12 88 ARG A C 1
ATOM 637 O O . ARG A 1 88 ? 3.054 -14.061 5.945 1.00 78.12 88 ARG A O 1
ATOM 644 N N . ALA A 1 89 ? 3.525 -11.871 6.139 1.00 75.31 89 ALA A N 1
ATOM 645 C CA . ALA A 1 89 ? 2.449 -11.488 7.038 1.00 75.31 89 ALA A CA 1
ATOM 646 C C . ALA A 1 89 ? 2.122 -10.004 6.824 1.00 75.31 89 ALA A C 1
ATOM 648 O O . ALA A 1 89 ? 2.909 -9.273 6.224 1.00 75.31 89 ALA A O 1
ATOM 649 N N . LEU A 1 90 ? 0.966 -9.565 7.318 1.00 71.56 90 LEU A N 1
ATOM 650 C CA . LEU A 1 90 ? 0.583 -8.155 7.286 1.00 71.56 90 LEU A CA 1
ATOM 651 C C . LEU A 1 90 ? 1.450 -7.361 8.274 1.00 71.56 90 LEU A C 1
ATOM 653 O O . LEU A 1 90 ? 1.557 -7.743 9.437 1.00 71.56 90 LEU A O 1
ATOM 657 N N . ALA A 1 91 ? 2.040 -6.255 7.815 1.00 72.00 91 ALA A N 1
ATOM 658 C CA . ALA A 1 91 ? 2.886 -5.380 8.631 1.00 72.00 91 ALA A CA 1
ATOM 659 C C . ALA A 1 91 ? 2.126 -4.204 9.281 1.00 72.00 91 ALA A C 1
ATOM 661 O O . ALA A 1 91 ? 2.736 -3.368 9.945 1.00 72.00 91 ALA A O 1
ATOM 662 N N . GLN A 1 92 ? 0.800 -4.117 9.116 1.00 78.94 92 GLN A N 1
ATOM 663 C CA . GLN A 1 92 ? 0.019 -3.008 9.668 1.00 78.94 92 GLN A CA 1
ATOM 664 C C . GLN A 1 92 ? -0.573 -3.325 11.038 1.00 78.94 92 GLN A C 1
ATOM 666 O O . GLN A 1 92 ? -1.065 -4.423 11.294 1.00 78.94 92 GLN A O 1
ATOM 671 N N . ASN A 1 93 ? -0.555 -2.313 11.902 1.00 85.94 93 ASN A N 1
ATOM 672 C CA . ASN A 1 93 ? -1.054 -2.380 13.265 1.00 85.94 93 ASN A CA 1
ATOM 673 C C . ASN A 1 93 ? -2.035 -1.234 13.508 1.00 85.94 93 ASN A C 1
ATOM 675 O O . ASN A 1 93 ? -1.798 -0.109 13.068 1.00 85.94 93 ASN A O 1
ATOM 679 N N . LEU A 1 94 ? -3.098 -1.505 14.265 1.00 90.75 94 LEU A N 1
ATOM 680 C CA . LEU A 1 94 ? -3.902 -0.443 14.859 1.00 90.75 94 LEU A CA 1
ATOM 681 C C . LEU A 1 94 ? -3.167 0.080 16.093 1.00 90.75 94 LEU A C 1
ATOM 683 O O . LEU A 1 94 ? -3.005 -0.643 17.075 1.00 90.75 94 LEU A O 1
ATOM 687 N N . VAL A 1 95 ? -2.743 1.338 16.046 1.00 93.19 95 VAL A N 1
ATOM 688 C CA . VAL A 1 95 ? -2.100 2.011 17.176 1.00 93.19 95 VAL A CA 1
ATOM 689 C C . VAL A 1 95 ? -3.076 3.022 17.758 1.00 93.19 95 VAL A C 1
ATOM 691 O O . VAL A 1 95 ? -3.606 3.871 17.048 1.00 93.19 95 VAL A O 1
ATOM 694 N N . THR A 1 96 ? -3.319 2.933 19.062 1.00 95.31 96 THR A N 1
ATOM 695 C CA . THR A 1 96 ? -4.271 3.790 19.771 1.00 95.31 96 THR A CA 1
ATOM 696 C C . THR A 1 96 ? -3.547 4.733 20.727 1.00 95.31 96 THR A C 1
ATOM 698 O O . THR A 1 96 ? -2.419 4.495 21.164 1.00 95.31 96 THR A O 1
ATOM 701 N N . GLN A 1 97 ? -4.197 5.843 21.076 1.00 95.62 97 GLN A N 1
ATOM 702 C CA . GLN A 1 97 ? -3.681 6.722 22.124 1.00 95.62 97 GLN A CA 1
ATOM 703 C C . GLN A 1 97 ? -3.816 6.045 23.492 1.00 95.62 97 GLN A C 1
ATOM 705 O O . GLN A 1 97 ? -4.842 5.430 23.771 1.00 95.62 97 GLN A O 1
ATOM 710 N N . LYS A 1 98 ? -2.853 6.273 24.395 1.00 97.00 98 LYS A N 1
ATOM 711 C CA . LYS A 1 98 ? -2.805 5.660 25.741 1.00 97.00 98 LYS A CA 1
ATOM 712 C C . LYS A 1 98 ? -4.079 5.827 26.584 1.00 97.00 98 LYS A C 1
ATOM 714 O O . LYS A 1 98 ? -4.320 5.022 27.473 1.00 97.00 98 LYS A O 1
ATOM 719 N N . ARG A 1 99 ? -4.876 6.875 26.331 1.00 96.44 99 ARG A N 1
ATOM 720 C CA . ARG A 1 99 ? -6.154 7.114 27.027 1.00 96.44 99 ARG A CA 1
ATOM 721 C C . ARG A 1 99 ? -7.265 6.127 26.647 1.00 96.44 99 ARG A C 1
ATOM 723 O O . ARG A 1 99 ? -8.254 6.059 27.363 1.00 96.44 99 ARG A O 1
ATOM 730 N N . LEU A 1 100 ? -7.125 5.424 25.522 1.00 96.06 100 LEU A N 1
ATOM 731 C CA . LEU A 1 100 ? -8.065 4.399 25.073 1.00 96.06 100 LEU A CA 1
ATOM 732 C C . LEU A 1 100 ? -7.609 3.061 25.660 1.00 96.06 100 LEU A C 1
ATOM 734 O O . LEU A 1 100 ? -6.649 2.458 25.186 1.00 96.06 100 LEU A O 1
ATOM 738 N N . THR A 1 101 ? -8.258 2.644 26.739 1.00 95.69 101 THR A N 1
ATOM 739 C CA . THR A 1 101 ? -7.897 1.477 27.553 1.00 95.69 101 THR A CA 1
ATOM 740 C C . THR A 1 101 ? -8.817 0.279 27.331 1.00 95.69 101 THR A C 1
ATOM 742 O O . THR A 1 101 ? -8.526 -0.808 27.826 1.00 95.69 101 THR A O 1
ATOM 745 N N . SER A 1 102 ? -9.901 0.442 26.570 1.00 95.25 102 SER A N 1
ATOM 746 C CA . SER A 1 102 ? -10.773 -0.651 26.136 1.00 95.25 102 SER A CA 1
ATOM 747 C C . SER A 1 102 ? -11.203 -0.479 24.680 1.00 95.25 102 SER A C 1
ATOM 749 O O . SER A 1 102 ? -11.179 0.619 24.123 1.00 95.25 102 SER A O 1
ATOM 751 N N . THR A 1 103 ? -11.614 -1.576 24.046 1.00 94.31 103 THR A N 1
ATOM 752 C CA . THR A 1 103 ? -12.075 -1.577 22.650 1.00 94.31 103 THR A CA 1
ATOM 753 C C . THR A 1 103 ? -13.388 -0.827 22.452 1.00 94.31 103 THR A C 1
ATOM 755 O O . THR A 1 103 ? -13.611 -0.287 21.375 1.00 94.31 103 THR A O 1
ATOM 758 N N . ASP A 1 104 ? -14.244 -0.741 23.474 1.00 94.31 104 ASP A N 1
ATOM 759 C CA . ASP A 1 104 ? -15.510 0.001 23.383 1.00 94.31 104 ASP A CA 1
ATOM 760 C C . ASP A 1 104 ? -15.284 1.501 23.180 1.00 94.31 104 ASP A C 1
ATOM 762 O O . ASP A 1 104 ? -16.056 2.156 22.487 1.00 94.31 104 ASP A O 1
ATOM 766 N N . GLN A 1 105 ? -14.179 2.036 23.708 1.00 95.38 105 GLN A N 1
ATOM 767 C CA . GLN A 1 105 ? -13.788 3.437 23.528 1.00 95.38 105 GLN A CA 1
ATOM 768 C C . GLN A 1 105 ? -13.311 3.754 22.104 1.00 95.38 105 GLN A C 1
ATOM 770 O O . GLN A 1 105 ? -13.005 4.907 21.805 1.00 95.38 105 GLN A O 1
ATOM 775 N N . LEU A 1 106 ? -13.211 2.747 21.230 1.00 95.50 106 LEU A N 1
ATOM 776 C CA . LEU A 1 106 ? -12.927 2.953 19.815 1.00 95.50 106 LEU A CA 1
ATOM 777 C C . LEU A 1 106 ? -14.172 3.368 19.022 1.00 95.50 106 LEU A C 1
ATOM 779 O O . LEU A 1 106 ? -14.021 3.895 17.921 1.00 95.50 106 LEU A O 1
ATOM 783 N N . ARG A 1 107 ? -15.380 3.162 19.568 1.00 95.31 107 ARG A N 1
ATOM 784 C CA . ARG A 1 107 ? -16.635 3.672 18.997 1.00 95.31 107 ARG A CA 1
ATOM 785 C C . ARG A 1 107 ? -16.645 5.196 19.060 1.00 95.31 107 ARG A C 1
ATOM 787 O O . ARG A 1 107 ? -16.283 5.777 20.081 1.00 95.31 107 ARG A O 1
ATOM 794 N N . GLY A 1 108 ? -17.038 5.846 17.973 1.00 93.31 108 GLY A N 1
ATOM 795 C CA . GLY A 1 108 ? -17.018 7.303 17.828 1.00 93.31 108 GLY A CA 1
ATOM 796 C C . GLY A 1 108 ? -15.616 7.910 17.739 1.00 93.31 108 GLY A C 1
ATOM 797 O O . GLY A 1 108 ? -15.492 9.128 17.634 1.00 93.31 108 GLY A O 1
ATOM 798 N N . ALA A 1 109 ? -14.551 7.103 17.812 1.00 94.69 109 ALA A N 1
ATOM 799 C CA . ALA A 1 109 ? -13.194 7.610 17.704 1.00 94.69 109 ALA A CA 1
ATOM 800 C C . ALA A 1 109 ? -12.853 7.931 16.246 1.00 94.69 109 ALA A C 1
ATOM 802 O O . ALA A 1 109 ? -13.313 7.265 15.317 1.00 94.69 109 ALA A O 1
ATOM 803 N N . SER A 1 110 ? -11.977 8.918 16.077 1.00 95.50 110 SER A N 1
ATOM 804 C CA . SER A 1 110 ? -11.403 9.262 14.782 1.00 95.50 110 SER A CA 1
ATOM 805 C C . SER A 1 110 ? -10.264 8.304 14.432 1.00 95.50 110 SER A C 1
ATOM 807 O O . SER A 1 110 ? -9.345 8.118 15.239 1.00 95.50 110 SER A O 1
ATOM 809 N N . TRP A 1 111 ? -10.339 7.660 13.266 1.00 95.88 111 TRP A N 1
ATOM 810 C CA . TRP A 1 111 ? -9.366 6.673 12.791 1.00 95.88 111 TRP A CA 1
ATOM 811 C C . TRP A 1 111 ? -8.672 7.184 11.535 1.00 95.88 111 TRP A C 1
ATOM 813 O O . TRP A 1 111 ? -9.285 7.321 10.478 1.00 95.88 111 TRP A O 1
ATOM 823 N N . ALA A 1 112 ? -7.372 7.425 11.665 1.00 94.06 112 ALA A N 1
ATOM 824 C CA . ALA A 1 112 ? -6.507 7.840 10.575 1.00 94.06 112 ALA A CA 1
ATOM 825 C C . ALA A 1 112 ? -6.176 6.664 9.641 1.00 94.06 112 ALA A C 1
ATOM 827 O O . ALA A 1 112 ? -5.803 5.582 10.100 1.00 94.06 112 ALA A O 1
ATOM 828 N N . LEU A 1 113 ? -6.286 6.896 8.336 1.00 90.19 113 LEU A N 1
ATOM 829 C CA . LEU A 1 113 ? -6.014 5.949 7.257 1.00 90.19 113 LEU A CA 1
ATOM 830 C C . LEU A 1 113 ? -5.101 6.594 6.209 1.00 90.19 113 LEU A C 1
ATOM 832 O O . LEU A 1 113 ? -5.169 7.804 5.998 1.00 90.19 113 LEU A O 1
ATOM 836 N N . ASP A 1 114 ? -4.341 5.779 5.475 1.00 81.06 114 ASP A N 1
ATOM 837 C CA . ASP A 1 114 ? -3.546 6.266 4.331 1.00 81.06 114 ASP A CA 1
ATOM 838 C C . ASP A 1 114 ? -4.440 6.781 3.192 1.00 81.06 114 ASP A C 1
ATOM 840 O O . ASP A 1 114 ? -4.004 7.544 2.348 1.00 81.06 114 ASP A O 1
ATOM 844 N N . GLY A 1 115 ? -5.682 6.303 3.119 1.00 84.31 115 GLY A N 1
ATOM 845 C CA . GLY A 1 115 ? -6.629 6.668 2.076 1.00 84.31 115 GLY A CA 1
ATOM 846 C C . GLY A 1 115 ? -7.784 5.684 1.975 1.00 84.31 115 GLY A C 1
ATOM 847 O O . GLY A 1 115 ? -7.665 4.503 2.324 1.00 84.31 115 GLY A O 1
ATOM 848 N N . PHE A 1 116 ? -8.923 6.145 1.466 1.00 87.88 116 PHE A N 1
ATOM 849 C CA . PHE A 1 116 ? -10.066 5.267 1.230 1.00 87.88 116 PHE A CA 1
ATOM 850 C C . PHE A 1 116 ? -9.732 4.215 0.164 1.00 87.88 116 PHE A C 1
ATOM 852 O O . PHE A 1 116 ? -9.435 4.527 -0.983 1.00 87.88 116 PHE A O 1
ATOM 859 N N . GLY A 1 117 ? -9.789 2.943 0.563 1.00 83.44 117 GLY A N 1
ATOM 860 C CA . GLY A 1 117 ? -9.490 1.796 -0.310 1.00 83.44 117 GLY A CA 1
ATOM 861 C C . GLY A 1 117 ? -8.029 1.345 -0.249 1.00 83.44 117 GLY A C 1
ATOM 862 O O . GLY A 1 117 ? -7.666 0.340 -0.858 1.00 83.44 117 GLY A O 1
ATOM 863 N N . ALA A 1 118 ? -7.193 2.037 0.530 1.00 81.38 118 ALA A N 1
ATOM 864 C CA . ALA A 1 118 ? -5.861 1.562 0.870 1.00 81.38 118 ALA A CA 1
ATOM 865 C C . ALA A 1 118 ? -5.917 0.298 1.747 1.00 81.38 118 ALA A C 1
ATOM 867 O O . ALA A 1 118 ? -6.961 -0.081 2.291 1.00 81.38 118 ALA A O 1
ATOM 868 N N . LEU A 1 119 ? -4.760 -0.349 1.918 1.00 81.88 119 LEU A N 1
ATOM 869 C CA . LEU A 1 119 ? -4.636 -1.513 2.796 1.00 81.88 119 LEU A CA 1
ATOM 870 C C . LEU A 1 119 ? -5.068 -1.183 4.236 1.00 81.88 119 LEU A C 1
ATOM 872 O O . LEU A 1 119 ? -5.824 -1.961 4.817 1.00 81.88 119 LEU A O 1
ATOM 876 N N . SER A 1 120 ? -4.689 -0.010 4.753 1.00 85.06 120 SER A N 1
ATOM 877 C CA . SER A 1 120 ? -5.086 0.477 6.083 1.00 85.06 120 SER A CA 1
ATOM 878 C C . SER A 1 120 ? -6.595 0.591 6.236 1.00 85.06 120 SER A C 1
ATOM 880 O O . SER A 1 120 ? -7.138 0.130 7.239 1.00 85.06 120 SER A O 1
ATOM 882 N N . HIS A 1 121 ? -7.302 1.088 5.216 1.00 89.50 121 HIS A N 1
ATOM 883 C CA . HIS A 1 121 ? -8.764 1.130 5.223 1.00 89.50 121 HIS A CA 1
ATOM 884 C C . HIS A 1 121 ? -9.371 -0.278 5.280 1.00 89.50 121 HIS A C 1
ATOM 886 O O . HIS A 1 121 ? -10.225 -0.561 6.120 1.00 89.50 121 HIS A O 1
ATOM 892 N N . HIS A 1 122 ? -8.912 -1.194 4.425 1.00 88.19 122 HIS A N 1
ATOM 893 C CA . HIS A 1 122 ? -9.430 -2.562 4.408 1.00 88.19 122 HIS A CA 1
ATOM 894 C C . HIS A 1 122 ? -9.155 -3.313 5.715 1.00 88.19 122 HIS A C 1
ATOM 896 O O . HIS A 1 122 ? -10.048 -3.984 6.233 1.00 88.19 122 HIS A O 1
ATOM 902 N N . MET A 1 123 ? -7.955 -3.176 6.277 1.00 88.88 123 MET A N 1
ATOM 903 C CA . MET A 1 123 ? -7.598 -3.799 7.550 1.00 88.88 123 MET A CA 1
ATOM 904 C C . MET A 1 123 ? -8.381 -3.198 8.717 1.00 88.88 123 MET A C 1
ATOM 906 O O . MET A 1 123 ? -8.895 -3.948 9.546 1.00 88.88 123 MET A O 1
ATOM 910 N N . ALA A 1 124 ? -8.552 -1.877 8.759 1.00 92.62 124 ALA A N 1
ATOM 911 C CA . ALA A 1 124 ? -9.334 -1.229 9.804 1.00 92.62 124 ALA A CA 1
ATOM 912 C C . ALA A 1 124 ? -10.798 -1.695 9.798 1.00 92.62 124 ALA A C 1
ATOM 914 O O . ALA A 1 124 ? -11.339 -2.019 10.853 1.00 92.62 124 ALA A O 1
ATOM 915 N N . ARG A 1 125 ? -11.415 -1.850 8.619 1.00 93.19 125 ARG A N 1
ATOM 916 C CA . ARG A 1 125 ? -12.775 -2.409 8.492 1.00 93.19 125 ARG A CA 1
ATOM 917 C C . ARG A 1 125 ? -12.880 -3.849 9.003 1.00 93.19 125 ARG A C 1
ATOM 919 O O . ARG A 1 125 ? -13.894 -4.215 9.597 1.00 93.19 125 ARG A O 1
ATOM 926 N N . LEU A 1 126 ? -11.839 -4.669 8.821 1.00 92.38 126 LEU A N 1
ATOM 927 C CA . LEU A 1 126 ? -11.787 -6.017 9.403 1.00 92.38 126 LEU A CA 1
ATOM 928 C C . LEU A 1 126 ? -11.728 -5.969 10.936 1.00 92.38 126 LEU A C 1
ATOM 930 O O . LEU A 1 126 ? -12.416 -6.756 11.586 1.00 92.38 126 LEU A O 1
ATOM 934 N N . VAL A 1 127 ? -10.968 -5.032 11.514 1.00 94.12 127 VAL A N 1
ATOM 935 C CA . VAL A 1 127 ? -10.910 -4.827 12.971 1.00 94.12 127 VAL A CA 1
ATOM 936 C C . VAL A 1 127 ? -12.262 -4.357 13.510 1.00 94.12 127 VAL A C 1
ATOM 938 O O . VAL A 1 127 ? -12.786 -4.965 14.438 1.00 94.12 127 VAL A O 1
ATOM 941 N N . VAL A 1 128 ? -12.871 -3.339 12.899 1.00 95.12 128 VAL A N 1
ATOM 942 C CA . VAL A 1 128 ? -14.202 -2.817 13.266 1.00 95.12 128 VAL A CA 1
ATOM 943 C C . VAL A 1 128 ? -15.252 -3.926 13.261 1.00 95.12 128 VAL A C 1
ATOM 945 O O . VAL A 1 128 ? -15.962 -4.120 14.251 1.00 95.12 128 VAL A O 1
ATOM 948 N N . ARG A 1 129 ? -15.274 -4.743 12.201 1.00 95.38 129 ARG A N 1
ATOM 949 C CA . ARG A 1 129 ? -16.149 -5.917 12.108 1.00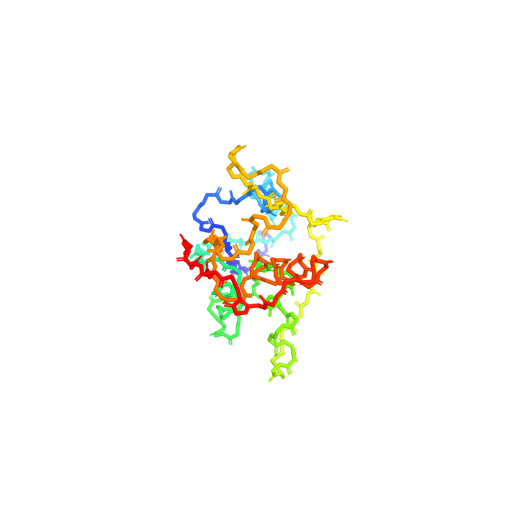 95.38 129 ARG A CA 1
ATOM 950 C C . ARG A 1 129 ? -15.876 -6.932 13.220 1.00 95.38 129 ARG A C 1
ATOM 952 O O . ARG A 1 129 ? -16.825 -7.434 13.820 1.00 95.38 129 ARG A O 1
ATOM 959 N N . ALA A 1 130 ? -14.611 -7.246 13.501 1.00 95.44 130 ALA A N 1
ATOM 960 C CA . ALA A 1 130 ? -14.238 -8.194 14.552 1.00 95.44 130 ALA A CA 1
ATOM 961 C C . ALA A 1 130 ? -14.655 -7.708 15.951 1.00 95.44 130 ALA A C 1
ATOM 963 O O . ALA A 1 130 ? -15.080 -8.509 16.783 1.00 95.44 130 ALA A O 1
ATOM 964 N N . LEU A 1 131 ? -14.600 -6.395 16.183 1.00 95.44 131 LEU A N 1
ATOM 965 C CA . LEU A 1 131 ? -15.043 -5.738 17.413 1.00 95.44 131 LEU A CA 1
ATOM 966 C C . LEU A 1 131 ? -16.564 -5.535 17.490 1.00 95.44 131 LEU A C 1
ATOM 968 O O . LEU A 1 131 ? -17.059 -5.049 18.506 1.00 95.44 131 LEU A O 1
ATOM 972 N N . LYS A 1 132 ? -17.314 -5.912 16.444 1.00 95.81 132 LYS A N 1
ATOM 973 C CA . LYS A 1 132 ? -18.765 -5.683 16.335 1.00 95.81 132 LYS A CA 1
ATOM 974 C C . LYS A 1 132 ? -19.125 -4.203 16.526 1.00 95.81 132 LYS A C 1
ATOM 976 O O . LYS A 1 132 ? -20.113 -3.867 17.182 1.00 95.81 132 LYS A O 1
ATOM 981 N N . ILE A 1 133 ? -18.281 -3.326 15.997 1.00 95.31 133 ILE A N 1
ATOM 982 C CA . ILE A 1 133 ? -18.551 -1.896 15.877 1.00 95.31 133 ILE A CA 1
ATOM 983 C C . ILE A 1 133 ? -19.176 -1.676 14.498 1.00 95.31 133 ILE A C 1
ATOM 985 O O . ILE A 1 133 ? -18.762 -2.317 13.528 1.00 95.31 133 ILE A O 1
ATOM 989 N N . SER A 1 134 ? -20.198 -0.831 14.407 1.00 93.69 134 SER A N 1
ATOM 990 C CA . SER A 1 134 ? -20.758 -0.455 13.114 1.00 93.69 134 SER A CA 1
ATOM 991 C C . SER A 1 134 ? -19.801 0.488 12.386 1.00 93.69 134 SER A C 1
ATOM 993 O O . SER A 1 134 ? -19.156 1.328 13.009 1.00 93.69 134 SER A O 1
ATOM 995 N N . GLU A 1 135 ? -19.666 0.352 11.066 1.00 92.56 135 GLU A N 1
ATOM 996 C CA . GLU A 1 135 ? -18.703 1.165 10.305 1.00 92.56 135 GLU A CA 1
ATOM 997 C C . GLU A 1 135 ? -19.024 2.670 10.350 1.00 92.56 135 GLU A C 1
ATOM 999 O O . GLU A 1 135 ? -18.102 3.477 10.261 1.00 92.56 135 GLU A O 1
ATOM 1004 N N . ASP A 1 136 ? -20.296 3.041 10.527 1.00 94.38 136 ASP A N 1
ATOM 1005 C CA . ASP A 1 136 ? -20.779 4.420 10.698 1.00 94.38 136 ASP A CA 1
ATOM 1006 C C . ASP A 1 136 ? -20.529 4.995 12.100 1.00 94.38 136 ASP A C 1
ATOM 1008 O O . ASP A 1 136 ? -20.617 6.205 12.290 1.00 94.38 136 ASP A O 1
ATOM 1012 N N . GLU A 1 137 ? -20.166 4.157 13.075 1.00 95.25 137 GLU A N 1
ATOM 1013 C CA . GLU A 1 137 ? -19.716 4.624 14.388 1.00 95.25 137 GLU A CA 1
ATOM 1014 C C . GLU A 1 137 ? -18.253 5.088 14.364 1.00 95.25 137 GLU A C 1
ATOM 1016 O O . GLU A 1 137 ? -17.778 5.610 15.367 1.00 95.25 137 GLU A O 1
ATOM 1021 N N . ILE A 1 138 ? -17.508 4.877 13.277 1.00 95.75 138 ILE A N 1
ATOM 1022 C CA . ILE A 1 138 ? -16.110 5.302 13.172 1.00 95.75 138 ILE A CA 1
ATOM 1023 C C . ILE A 1 138 ? -16.010 6.574 12.338 1.00 95.75 138 ILE A C 1
ATOM 1025 O O . ILE A 1 138 ? -16.507 6.647 11.216 1.00 95.75 138 ILE A O 1
ATOM 1029 N N . ASP A 1 139 ? -15.297 7.562 12.873 1.00 95.38 139 ASP A N 1
ATOM 1030 C CA . ASP A 1 139 ? -14.952 8.775 12.143 1.00 95.38 139 ASP A CA 1
ATOM 1031 C C . ASP A 1 139 ? -13.683 8.528 11.305 1.00 95.38 139 ASP A C 1
ATOM 1033 O O . ASP A 1 139 ? -12.554 8.671 11.775 1.00 95.38 139 ASP A O 1
ATOM 1037 N N . TRP A 1 140 ? -13.863 8.060 10.069 1.00 95.69 140 TRP A N 1
ATOM 1038 C CA . TRP A 1 140 ? -12.762 7.736 9.160 1.00 95.69 140 TRP A CA 1
ATOM 1039 C C . TRP A 1 140 ? -12.087 8.995 8.613 1.00 95.69 140 TRP A C 1
ATOM 1041 O O . TRP A 1 140 ? -12.710 9.787 7.908 1.00 95.69 140 TRP A O 1
ATOM 1051 N N . GLN A 1 141 ? -10.786 9.132 8.857 1.00 95.62 141 GLN A N 1
ATOM 1052 C CA . GLN A 1 141 ? -9.987 10.266 8.405 1.00 95.62 141 GLN A CA 1
ATOM 1053 C C . GLN A 1 141 ? -8.903 9.805 7.433 1.00 95.62 141 GLN A C 1
ATOM 1055 O O . GLN A 1 141 ? -8.006 9.046 7.799 1.00 95.62 141 GLN A O 1
ATOM 1060 N N . SER A 1 142 ? -8.962 10.286 6.192 1.00 90.38 142 SER A N 1
ATOM 1061 C CA . SER A 1 142 ? -7.855 10.139 5.242 1.00 90.38 142 SER A CA 1
ATOM 1062 C C . SER A 1 142 ? -6.763 11.136 5.615 1.00 90.38 142 SER A C 1
ATOM 1064 O O . SER A 1 142 ? -7.001 12.342 5.570 1.00 90.38 142 SER A O 1
ATOM 1066 N N . VAL A 1 143 ? -5.590 10.642 6.005 1.00 83.94 143 VAL A N 1
ATOM 1067 C CA . VAL A 1 143 ? -4.439 11.473 6.406 1.00 83.94 143 VAL A CA 1
ATOM 1068 C C . VAL A 1 143 ? -3.196 11.232 5.545 1.00 83.94 143 VAL A C 1
ATOM 1070 O O . VAL A 1 143 ? -2.170 11.867 5.791 1.00 83.94 143 VAL A O 1
ATOM 1073 N N . GLY A 1 144 ? -3.293 10.309 4.581 1.00 61.78 144 GLY A N 1
ATOM 1074 C CA . GLY A 1 144 ? -2.308 10.091 3.523 1.00 61.78 144 GLY A CA 1
ATOM 1075 C C . GLY A 1 144 ? -2.688 10.829 2.251 1.00 61.78 144 GLY A C 1
ATOM 1076 O O . GLY A 1 144 ? -3.872 10.733 1.850 1.00 61.78 144 GLY A O 1
#

Sequence (144 aa):
MVRKLPIRLAAGSGPTFGVDDLACAAATHLGCWEDEGLDVTWTPVPGGVAAMQAVLENSVDVSYGGLGPVLRFRSDGEPVRIIVSMARALAQNLVTQKRLTSTDQLRGASWALDGFGALSHHMARLVVRALKISEDEIDWQSVG

Solvent-accessible surface area (backbone atoms only — not comparable to full-atom values): 8548 Å² total; per-residue (Å²): 131,86,81,57,47,78,44,35,33,26,35,18,61,26,88,74,57,37,86,87,35,45,68,60,51,46,34,64,74,72,43,50,45,54,76,74,36,36,41,80,44,83,42,63,26,78,34,28,50,50,13,49,49,34,38,76,71,64,76,24,77,43,51,49,47,46,71,44,32,54,55,49,42,44,73,75,68,44,93,74,80,89,90,77,78,95,63,96,65,86,89,80,78,93,83,78,60,88,88,59,82,53,77,75,65,51,58,68,33,76,44,80,24,61,26,93,59,24,46,56,37,54,52,49,52,52,51,36,54,75,69,71,45,61,78,86,40,42,43,77,36,69,76,90

Radius of gyration: 17.94 Å; Cα contacts (8 Å, |Δi|>4): 212; chains: 1; bounding box: 48×25×52 Å

pLDDT: mean 88.29, std 8.98, range [54.53, 97.0]

Mean predicted aligned error: 5.36 Å

Secondary structure (DSSP, 8-state):
---PEEEEEEETBGGG--GGGHHHHHHHHHTHHHHTTEEEEEEE-BHHHHHHHHHHTTS-SEEE--HHHHHHHHHTT----------SS--------TT--SGGGGTT-EEEESSTTSHHHHHHHHHHHHTT--GGGSEEEE--

Foldseek 3Di:
DQQAAEFEEEAQVFDPHDVQCVVVVCCVVVVVCVVVRHDYDYDYDHAQLRRVVCCQVVVGVYYDHDPQNQVVCVVVVHPDDDPDDPDPDDPDDDDDDPVCPDPVVQFQEEDEDCDVRGPRNVVVVVVCVVSVHDPVRYNYDNPD